Protein AF-A0A5E4D531-F1 (afdb_monomer)

Sequence (99 aa):
MCYLNAPPLLLFYRIILDGTGRIQIKNPTRKEQGIYECSVANHLGSDVESSSVLYAEAPVILSVERNITKPEHNHLSIVVGGIVEAALQANVTIRCPVK

InterPro domains:
  IPR013783 Immunoglobulin-like fold [G3DSA:2.60.40.10] (8-74)
  IPR036179 Immunoglobulin-like domain superfamily [SSF48726] (18-59)

pLDDT: mean 83.47, std 12.54, range [43.28, 96.44]

Secondary structure (DSSP, 8-state):
-EEE-SPSSS-TTTEEE-TTS-EEESS--GGG-EEEEEEEEETTEEEEEEEEE---PPPPB------EEETT-SEEEEESSS-EEE-TT-EEEEE--B-

Radius of gyration: 25.18 Å; Cα contacts (8 Å, |Δi|>4): 159; chains: 1; bounding box: 45×26×71 Å

Structure (mmCIF, N/CA/C/O backbone):
data_AF-A0A5E4D531-F1
#
_entry.id   AF-A0A5E4D531-F1
#
loop_
_atom_site.group_PDB
_atom_site.id
_atom_site.type_symbol
_atom_site.label_atom_id
_atom_site.label_alt_id
_atom_site.label_comp_id
_atom_site.label_asym_id
_atom_site.label_entity_id
_atom_site.label_seq_id
_atom_site.pdbx_PDB_ins_code
_atom_site.Cartn_x
_atom_site.Cartn_y
_atom_site.Cartn_z
_atom_site.occupancy
_atom_site.B_iso_or_equiv
_atom_site.auth_seq_id
_atom_site.auth_comp_id
_atom_site.auth_asym_id
_atom_site.auth_atom_id
_atom_site.pdbx_PDB_model_num
ATOM 1 N N . MET A 1 1 ? 12.257 2.309 -25.130 1.00 58.44 1 MET A N 1
ATOM 2 C CA . MET A 1 1 ? 11.600 1.076 -24.668 1.00 58.44 1 MET A CA 1
ATOM 3 C C . MET A 1 1 ? 11.849 0.927 -23.178 1.00 58.44 1 MET A C 1
ATOM 5 O O . MET A 1 1 ? 13.003 0.924 -22.773 1.00 58.44 1 MET A O 1
ATOM 9 N N . CYS A 1 2 ? 10.789 0.844 -22.371 1.00 58.94 2 CYS A N 1
ATOM 10 C CA . CYS A 1 2 ? 10.942 0.657 -20.931 1.00 58.94 2 CYS A CA 1
ATOM 11 C C . CYS A 1 2 ? 10.998 -0.833 -20.579 1.00 58.94 2 CYS A C 1
ATOM 13 O O . CYS A 1 2 ? 10.191 -1.612 -21.090 1.00 58.94 2 CYS A O 1
ATOM 15 N N . TYR A 1 3 ? 11.938 -1.229 -19.724 1.00 60.62 3 TYR A N 1
ATOM 16 C CA . TYR A 1 3 ? 12.102 -2.605 -19.265 1.00 60.62 3 TYR A CA 1
ATOM 17 C C . TYR A 1 3 ? 12.507 -2.642 -17.791 1.00 60.62 3 TYR A C 1
ATOM 19 O O . TYR A 1 3 ? 13.127 -1.740 -17.236 1.00 60.62 3 TYR A O 1
ATOM 27 N N . LEU A 1 4 ? 12.104 -3.710 -17.118 1.00 57.44 4 LEU A N 1
ATOM 28 C CA . LEU A 1 4 ? 12.414 -3.901 -15.714 1.00 57.44 4 LEU A CA 1
ATOM 29 C C . LEU A 1 4 ? 13.872 -4.368 -15.572 1.00 57.44 4 LEU A C 1
ATOM 31 O O . LEU A 1 4 ? 14.175 -5.504 -15.929 1.00 57.44 4 LEU A O 1
ATOM 35 N N . ASN A 1 5 ? 14.746 -3.538 -14.995 1.00 55.59 5 ASN A N 1
ATOM 36 C CA . ASN A 1 5 ? 16.075 -3.951 -14.519 1.00 55.59 5 ASN A CA 1
ATOM 37 C C . ASN A 1 5 ? 15.968 -4.705 -13.176 1.00 55.59 5 ASN A C 1
ATOM 39 O O . ASN A 1 5 ? 16.668 -4.411 -12.210 1.00 55.59 5 ASN A O 1
ATOM 43 N N . ALA A 1 6 ? 15.059 -5.681 -13.094 1.00 48.12 6 ALA A N 1
ATOM 44 C CA . ALA A 1 6 ? 15.018 -6.652 -12.002 1.00 48.12 6 ALA A CA 1
ATOM 45 C C . ALA A 1 6 ? 15.692 -7.954 -12.461 1.00 48.12 6 ALA A C 1
ATOM 47 O O . ALA A 1 6 ? 15.720 -8.229 -13.664 1.00 48.12 6 ALA A O 1
ATOM 48 N N . PRO A 1 7 ? 16.230 -8.771 -11.534 1.00 46.69 7 PRO A N 1
ATOM 49 C CA . PRO A 1 7 ? 16.916 -10.007 -11.885 1.00 46.69 7 PRO A CA 1
ATOM 50 C C . PRO A 1 7 ? 16.043 -10.867 -12.812 1.00 46.69 7 PRO A C 1
ATOM 52 O O . PRO A 1 7 ? 14.843 -11.020 -12.547 1.00 46.69 7 PRO A O 1
ATOM 55 N N . PRO A 1 8 ? 16.615 -11.439 -13.887 1.00 52.25 8 PRO A N 1
ATOM 56 C CA . PRO A 1 8 ? 15.852 -12.260 -14.813 1.00 52.25 8 PRO A CA 1
ATOM 57 C C . PRO A 1 8 ? 15.385 -13.476 -14.001 1.00 52.25 8 PRO A C 1
ATOM 59 O O . PRO A 1 8 ? 16.157 -14.054 -13.239 1.00 52.25 8 PRO A O 1
ATOM 62 N N . LEU A 1 9 ? 14.110 -13.863 -14.012 1.00 43.28 9 LEU A N 1
ATOM 63 C CA . LEU A 1 9 ? 13.710 -14.975 -14.880 1.00 43.28 9 LEU A CA 1
ATOM 64 C C . LEU A 1 9 ? 12.201 -15.317 -14.818 1.00 43.28 9 LEU A C 1
ATOM 66 O O . LEU A 1 9 ? 11.832 -16.387 -15.285 1.00 43.28 9 LEU A O 1
ATOM 70 N N . LEU A 1 10 ? 11.295 -14.493 -14.260 1.00 47.97 10 LEU A N 1
ATOM 71 C CA . LEU A 1 10 ? 9.895 -14.951 -14.057 1.00 47.97 10 LEU A CA 1
ATOM 72 C C . LEU A 1 10 ? 8.756 -13.930 -14.284 1.00 47.97 10 LEU A C 1
ATOM 74 O O . LEU A 1 10 ? 7.612 -14.257 -13.986 1.00 47.97 10 LEU A O 1
ATOM 78 N N . LEU A 1 11 ? 8.995 -12.716 -14.795 1.00 52.94 11 LEU A N 1
ATOM 79 C CA . LEU A 1 11 ? 8.051 -11.590 -14.605 1.00 52.94 11 LEU A CA 1
ATOM 80 C C . LEU A 1 11 ? 7.152 -11.205 -15.800 1.00 52.94 11 LEU A C 1
ATOM 82 O O . LEU A 1 11 ? 6.287 -10.339 -15.667 1.00 52.94 11 LEU A O 1
ATOM 86 N N . PHE A 1 12 ? 7.283 -11.859 -16.956 1.00 57.22 12 PHE A N 1
ATOM 87 C CA . PHE A 1 12 ? 6.628 -11.394 -18.191 1.00 57.22 12 PHE A CA 1
ATOM 88 C C . PHE A 1 12 ? 5.095 -11.525 -18.231 1.00 57.22 12 PHE A C 1
ATOM 90 O O . PHE A 1 12 ? 4.465 -10.893 -19.070 1.00 57.22 12 PHE A O 1
ATOM 97 N N . TYR A 1 13 ? 4.464 -12.302 -17.344 1.00 67.31 13 TYR A N 1
ATOM 98 C CA . TYR A 1 13 ? 3.005 -12.499 -17.389 1.00 67.31 13 TYR A CA 1
ATOM 99 C C . TYR A 1 13 ? 2.199 -11.463 -16.586 1.00 67.31 13 TYR A C 1
ATOM 101 O O . TYR A 1 13 ? 0.987 -11.362 -16.779 1.00 67.31 13 TYR A O 1
ATOM 109 N N . ARG A 1 14 ? 2.834 -10.690 -15.689 1.00 76.94 14 ARG A N 1
ATOM 110 C CA . ARG A 1 14 ? 2.152 -9.656 -14.877 1.00 76.94 14 ARG A CA 1
ATOM 111 C C . ARG A 1 14 ? 2.386 -8.231 -15.368 1.00 76.94 14 ARG A C 1
ATOM 113 O O . ARG A 1 14 ? 1.621 -7.347 -14.990 1.00 76.94 14 ARG A O 1
ATOM 120 N N . ILE A 1 15 ? 3.410 -8.006 -16.188 1.00 80.75 15 ILE A N 1
ATOM 121 C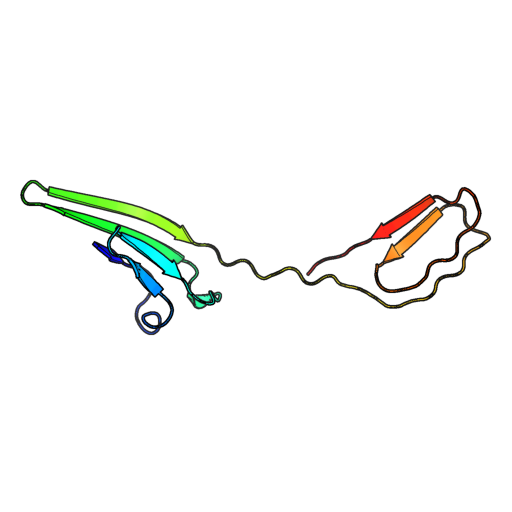 CA . ILE A 1 15 ? 3.838 -6.677 -16.633 1.00 80.75 15 ILE A CA 1
ATOM 122 C C . ILE A 1 15 ? 3.364 -6.449 -18.070 1.00 80.75 15 ILE A C 1
ATOM 124 O O . ILE A 1 15 ? 3.698 -7.217 -18.967 1.00 80.75 15 ILE A O 1
ATOM 128 N N . ILE A 1 16 ? 2.588 -5.390 -18.289 1.00 82.44 16 ILE A N 1
ATOM 129 C CA . ILE A 1 16 ? 2.094 -4.974 -19.605 1.00 82.44 16 ILE A CA 1
ATOM 130 C C . ILE A 1 16 ? 2.687 -3.605 -19.920 1.00 82.44 16 ILE A C 1
ATOM 132 O O . ILE A 1 16 ? 2.581 -2.694 -19.103 1.00 82.44 16 ILE A O 1
ATOM 136 N N . LEU A 1 17 ? 3.285 -3.462 -21.101 1.00 80.12 17 LEU A N 1
ATOM 137 C CA . LEU A 1 17 ? 3.692 -2.171 -21.647 1.00 80.12 17 LEU A CA 1
ATOM 138 C C . LEU A 1 17 ? 2.631 -1.724 -22.655 1.00 80.12 17 LEU A C 1
ATOM 140 O O . LEU A 1 17 ? 2.329 -2.468 -23.589 1.00 80.12 17 LEU A O 1
ATOM 144 N N . ASP A 1 18 ? 2.044 -0.545 -22.462 1.00 77.44 18 ASP A N 1
ATOM 145 C CA . ASP A 1 18 ? 1.110 0.012 -23.442 1.00 77.44 18 ASP A CA 1
ATOM 146 C C . ASP A 1 18 ? 1.830 0.779 -24.567 1.00 77.44 18 ASP A C 1
ATOM 148 O O . ASP A 1 18 ? 3.035 1.040 -24.515 1.00 77.44 18 ASP A O 1
ATOM 152 N N . GLY A 1 19 ? 1.076 1.159 -25.604 1.00 72.06 19 GLY A N 1
ATOM 153 C CA . GLY A 1 19 ? 1.603 1.899 -26.757 1.00 72.06 19 GLY A CA 1
ATOM 154 C 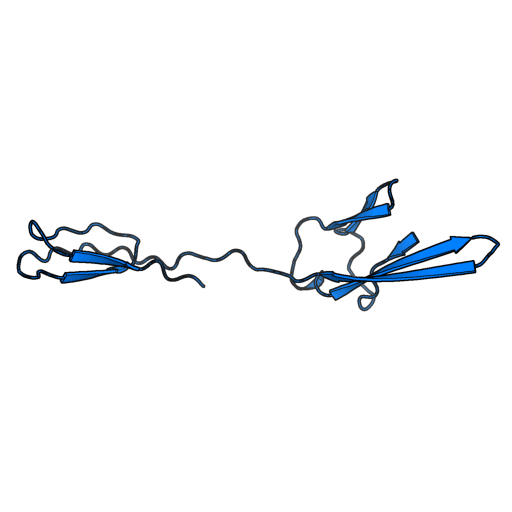C . GLY A 1 19 ? 2.094 3.319 -26.445 1.00 72.06 19 GLY A C 1
ATOM 155 O O . GLY A 1 19 ? 2.657 3.963 -27.324 1.00 72.06 19 GLY A O 1
ATOM 156 N N . THR A 1 20 ? 1.899 3.806 -25.216 1.00 78.94 20 THR A N 1
ATOM 157 C CA . THR A 1 20 ? 2.381 5.111 -24.739 1.00 78.94 20 THR A CA 1
ATOM 158 C C . THR A 1 20 ? 3.672 5.002 -23.924 1.00 78.94 20 THR A C 1
ATOM 160 O O . THR A 1 20 ? 4.214 6.016 -23.496 1.00 78.94 20 THR A O 1
ATOM 163 N N . GLY A 1 21 ? 4.194 3.784 -23.722 1.00 73.69 21 GLY A N 1
ATOM 164 C CA . GLY A 1 21 ? 5.378 3.537 -22.898 1.00 73.69 21 GLY A CA 1
ATOM 165 C C . GLY A 1 21 ? 5.070 3.411 -21.404 1.00 73.69 21 GLY A C 1
ATOM 166 O O . GLY A 1 21 ? 5.989 3.440 -20.587 1.00 73.69 21 GLY A O 1
ATOM 167 N N . ARG A 1 22 ? 3.798 3.247 -21.023 1.00 79.44 22 ARG A N 1
ATOM 168 C CA . ARG A 1 22 ? 3.394 3.059 -19.628 1.00 79.44 22 ARG A CA 1
ATOM 169 C C . ARG A 1 22 ? 3.464 1.587 -19.244 1.00 79.44 22 ARG A C 1
ATOM 171 O O . ARG A 1 22 ? 2.954 0.717 -19.948 1.00 79.44 22 ARG A O 1
ATOM 178 N N . ILE A 1 23 ? 4.041 1.326 -18.074 1.00 82.56 23 ILE A N 1
ATOM 179 C CA . ILE A 1 23 ? 4.089 -0.005 -17.469 1.00 82.56 23 ILE A CA 1
ATOM 180 C C . ILE A 1 23 ? 2.877 -0.195 -16.547 1.00 82.56 23 ILE A C 1
ATOM 182 O O . ILE A 1 23 ? 2.617 0.618 -15.659 1.00 82.56 23 ILE A O 1
ATOM 186 N N . GLN A 1 24 ? 2.151 -1.295 -16.731 1.00 86.38 24 GLN A N 1
ATOM 187 C CA . GLN A 1 24 ? 1.080 -1.750 -15.852 1.00 86.38 24 GLN A CA 1
ATOM 188 C C . GLN A 1 24 ? 1.448 -3.101 -15.232 1.00 86.38 24 GLN A C 1
ATOM 190 O O . GLN A 1 24 ? 1.659 -4.082 -15.941 1.00 86.38 24 GLN A O 1
ATOM 195 N N . ILE A 1 25 ? 1.461 -3.163 -13.900 1.00 86.69 25 ILE A N 1
ATOM 196 C CA . ILE A 1 25 ? 1.724 -4.385 -13.132 1.00 86.69 25 ILE A CA 1
ATOM 197 C C . ILE A 1 25 ? 0.386 -4.928 -12.612 1.00 86.69 25 ILE A C 1
ATOM 199 O O . ILE A 1 25 ? -0.277 -4.289 -11.794 1.00 86.69 25 ILE A O 1
ATOM 203 N N . LYS A 1 26 ? -0.044 -6.097 -13.093 1.00 87.81 26 LYS A N 1
ATOM 204 C CA . LYS A 1 26 ? -1.287 -6.760 -12.668 1.00 87.81 26 LYS A CA 1
ATOM 205 C C . LYS A 1 26 ? -1.035 -7.679 -11.479 1.00 87.81 26 LYS A C 1
ATOM 207 O O . LYS A 1 26 ? -0.145 -8.521 -11.531 1.00 87.81 26 LYS A O 1
ATOM 212 N N . ASN A 1 27 ? -1.875 -7.568 -10.447 1.00 87.56 27 ASN A N 1
ATOM 213 C CA . ASN A 1 27 ? -1.779 -8.354 -9.212 1.00 87.56 27 ASN A CA 1
ATOM 214 C C . ASN A 1 27 ? -0.346 -8.334 -8.636 1.00 87.56 27 ASN A C 1
ATOM 216 O O . ASN A 1 27 ? 0.293 -9.384 -8.586 1.00 87.56 27 ASN A O 1
ATOM 220 N N . PRO A 1 28 ? 0.207 -7.167 -8.267 1.00 87.00 28 PRO A N 1
ATOM 221 C CA . PRO A 1 28 ? 1.586 -7.083 -7.798 1.00 87.00 28 PRO A CA 1
ATOM 222 C C . PRO A 1 28 ? 1.802 -7.934 -6.541 1.00 87.00 28 PRO A C 1
ATOM 224 O O . PRO A 1 28 ? 0.927 -8.049 -5.682 1.00 87.00 28 PRO A O 1
ATOM 227 N N . THR A 1 29 ? 2.984 -8.524 -6.434 1.00 88.19 29 THR A N 1
ATOM 228 C CA . THR A 1 29 ? 3.499 -9.209 -5.248 1.00 88.19 29 THR A CA 1
ATOM 229 C C . TH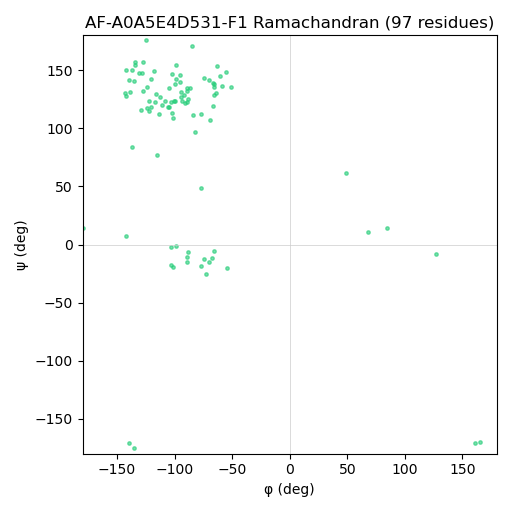R A 1 29 ? 4.848 -8.595 -4.868 1.00 88.19 29 THR A C 1
ATOM 231 O O . THR A 1 29 ? 5.403 -7.775 -5.601 1.00 88.19 29 THR A O 1
ATOM 234 N N . ARG A 1 30 ? 5.443 -9.038 -3.753 1.00 87.62 30 ARG A N 1
ATOM 235 C CA . ARG A 1 30 ? 6.815 -8.644 -3.378 1.00 87.62 30 ARG A CA 1
ATOM 236 C C . ARG A 1 30 ? 7.855 -8.921 -4.475 1.00 87.62 30 ARG A C 1
ATOM 238 O O . ARG A 1 30 ? 8.920 -8.322 -4.441 1.00 87.62 30 ARG A O 1
ATOM 245 N N . LYS A 1 31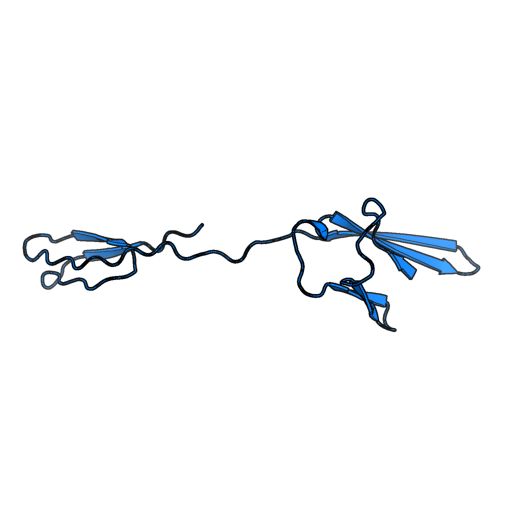 ? 7.567 -9.811 -5.435 1.00 84.56 31 LYS A N 1
ATOM 246 C CA . LYS A 1 31 ? 8.477 -10.150 -6.541 1.00 84.56 31 LYS A CA 1
ATOM 247 C C . LYS A 1 31 ? 8.596 -9.047 -7.592 1.00 84.56 31 LYS A C 1
ATOM 249 O O . LYS A 1 31 ? 9.601 -8.996 -8.287 1.00 84.56 31 LYS A O 1
ATOM 254 N N . GLU A 1 32 ? 7.582 -8.196 -7.718 1.00 85.12 32 GLU A N 1
ATOM 255 C CA . GLU A 1 32 ? 7.560 -7.087 -8.675 1.00 85.12 32 GLU A CA 1
ATOM 256 C C . GLU A 1 32 ? 8.173 -5.795 -8.100 1.00 85.12 32 GLU A C 1
ATOM 258 O O . GLU A 1 32 ? 8.327 -4.819 -8.834 1.00 85.12 32 GLU A O 1
ATOM 263 N N . GLN A 1 33 ? 8.525 -5.772 -6.808 1.00 87.12 33 GLN A N 1
ATOM 264 C CA . GL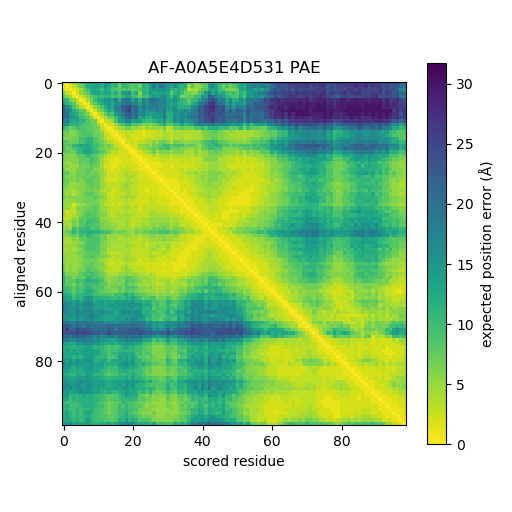N A 1 33 ? 9.261 -4.671 -6.185 1.00 87.12 33 GLN A CA 1
ATOM 265 C C . GLN A 1 33 ? 10.678 -4.578 -6.766 1.00 87.12 33 GLN A C 1
ATOM 267 O O . GLN A 1 33 ? 11.376 -5.586 -6.874 1.00 87.12 33 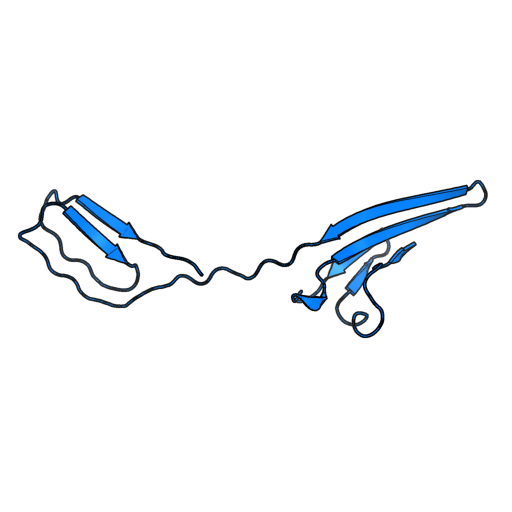GLN A O 1
ATOM 272 N N . GLY A 1 34 ? 11.131 -3.366 -7.082 1.00 86.44 34 GLY A N 1
ATOM 273 C CA . GLY A 1 34 ? 12.470 -3.145 -7.622 1.00 86.44 34 GLY A CA 1
ATOM 274 C C . GLY A 1 34 ? 12.620 -1.808 -8.337 1.00 86.44 34 GLY A C 1
ATOM 275 O O . GLY A 1 34 ? 11.734 -0.957 -8.286 1.00 86.44 34 GLY A O 1
ATOM 276 N N . ILE A 1 35 ? 13.757 -1.634 -9.007 1.00 86.06 35 ILE A N 1
ATOM 277 C CA . ILE A 1 35 ? 14.039 -0.458 -9.832 1.00 86.06 35 ILE A CA 1
ATOM 278 C C . ILE A 1 35 ? 13.636 -0.769 -11.274 1.00 86.06 35 ILE A C 1
ATOM 280 O O . ILE A 1 35 ? 14.101 -1.739 -11.871 1.00 86.06 35 ILE A O 1
ATOM 284 N N . TYR A 1 36 ? 12.757 0.060 -11.822 1.00 83.94 36 TYR A N 1
ATOM 285 C CA . TYR A 1 36 ? 12.297 0.005 -13.204 1.00 83.94 36 TYR A CA 1
ATOM 286 C C . TYR A 1 36 ? 13.057 1.053 -14.004 1.00 83.94 36 TYR A C 1
ATOM 288 O O . TYR A 1 36 ? 13.228 2.173 -13.527 1.00 83.94 36 TYR A O 1
ATOM 296 N N . GLU A 1 37 ? 13.489 0.703 -15.212 1.00 83.31 37 GLU A N 1
ATOM 297 C CA . GLU A 1 37 ? 14.259 1.596 -16.071 1.00 83.31 37 GLU A CA 1
ATOM 298 C C . GLU A 1 37 ? 13.531 1.824 -17.396 1.00 83.31 37 GLU A C 1
ATOM 300 O O . GLU A 1 37 ? 12.907 0.927 -17.972 1.00 83.31 37 GLU A O 1
ATOM 305 N N . CYS 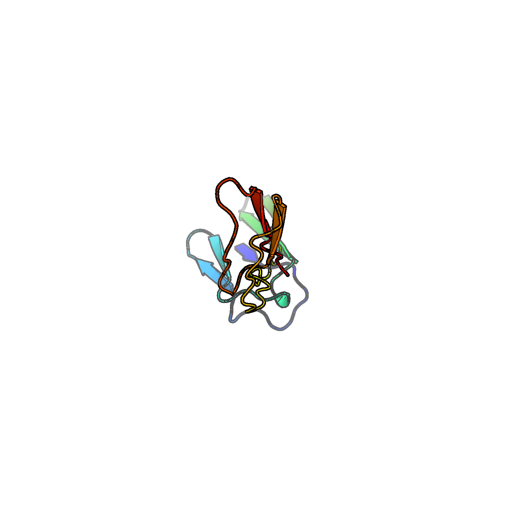A 1 38 ? 13.602 3.048 -17.902 1.00 83.56 38 CYS A N 1
ATOM 306 C CA . CYS A 1 38 ? 13.200 3.350 -19.255 1.00 83.56 38 CYS A CA 1
ATOM 307 C C . CYS A 1 38 ? 14.362 3.926 -20.046 1.00 83.56 38 CYS A C 1
ATOM 309 O O . CYS A 1 38 ? 14.857 5.000 -19.729 1.00 83.56 38 CYS A O 1
ATOM 311 N N . SER A 1 39 ? 14.757 3.217 -21.103 1.00 84.75 39 SER A N 1
ATOM 312 C CA . SER A 1 39 ? 15.768 3.686 -22.045 1.00 84.75 39 SER A CA 1
ATOM 313 C C . SER A 1 39 ? 15.113 4.131 -23.348 1.00 84.75 39 SER A C 1
ATOM 315 O O . SER A 1 39 ? 14.255 3.433 -23.894 1.00 84.75 39 SER A O 1
ATOM 317 N N . VAL A 1 40 ? 15.506 5.280 -23.885 1.00 85.12 40 VAL A N 1
ATOM 318 C CA . VAL A 1 40 ? 15.062 5.785 -25.190 1.00 85.12 40 VAL A CA 1
ATOM 319 C C . VAL A 1 40 ? 16.293 6.048 -26.043 1.00 85.12 40 VAL A C 1
ATOM 321 O O . VAL A 1 40 ? 17.260 6.621 -25.566 1.00 85.12 40 VAL A O 1
ATOM 324 N N . ALA A 1 41 ? 16.264 5.638 -27.310 1.00 89.12 41 ALA A N 1
ATOM 325 C CA . ALA A 1 41 ? 17.356 5.876 -28.244 1.00 89.12 41 ALA A CA 1
ATOM 326 C C . ALA A 1 41 ? 16.816 6.348 -29.596 1.00 89.12 41 ALA A C 1
ATOM 328 O O . ALA A 1 41 ? 15.790 5.859 -30.075 1.00 89.12 41 ALA A O 1
ATOM 329 N N . ASN A 1 42 ? 17.516 7.297 -30.208 1.00 88.56 42 ASN A N 1
ATOM 330 C CA . ASN A 1 42 ? 17.304 7.751 -31.576 1.00 88.56 42 ASN A CA 1
ATOM 331 C C . ASN A 1 42 ? 18.664 7.884 -32.296 1.00 88.56 42 ASN A C 1
ATOM 333 O O . ASN A 1 42 ? 19.706 7.527 -31.757 1.00 88.56 42 ASN A O 1
ATOM 337 N N . HIS A 1 43 ? 18.664 8.389 -33.530 1.00 95.75 43 HIS A N 1
ATOM 338 C CA . HIS A 1 43 ? 19.884 8.535 -34.336 1.00 95.75 43 HIS A CA 1
ATOM 339 C C . HIS A 1 43 ? 20.881 9.585 -33.804 1.00 95.75 43 HIS A C 1
ATOM 341 O O . HIS A 1 43 ? 22.006 9.643 -34.291 1.00 95.75 43 HIS A O 1
ATOM 347 N N . LEU A 1 44 ? 20.478 10.415 -32.837 1.00 96.44 44 LEU A N 1
ATOM 348 C CA . LEU A 1 44 ? 21.303 11.464 -32.231 1.00 96.44 44 LEU A CA 1
ATOM 349 C C . LEU A 1 44 ? 21.864 11.058 -30.863 1.00 96.44 44 LEU A C 1
ATOM 351 O O . LEU A 1 44 ? 22.834 11.659 -30.411 1.00 96.44 44 LEU A O 1
ATOM 355 N N . GLY A 1 45 ? 21.274 10.062 -30.198 1.00 94.44 45 GLY A N 1
ATOM 356 C CA . GLY A 1 45 ? 21.733 9.614 -28.889 1.00 94.44 45 GLY A CA 1
ATOM 357 C C . GLY A 1 45 ? 20.737 8.733 -28.145 1.00 94.44 45 GLY A C 1
ATOM 358 O O . GLY A 1 45 ? 19.726 8.285 -28.691 1.00 94.44 45 GLY A O 1
ATOM 359 N N . SER A 1 46 ? 21.044 8.494 -26.874 1.00 92.88 46 SER A N 1
ATOM 360 C CA . SER A 1 46 ? 20.232 7.698 -25.960 1.00 92.88 46 SER A CA 1
ATOM 361 C C . SER A 1 46 ? 20.128 8.360 -24.597 1.00 92.88 46 SER A C 1
ATOM 363 O O . SER A 1 46 ? 21.074 9.010 -24.158 1.00 92.88 46 SER A O 1
ATOM 365 N N . ASP A 1 47 ? 19.015 8.119 -23.924 1.00 92.00 47 ASP A N 1
ATOM 366 C CA . ASP A 1 47 ? 18.755 8.560 -22.562 1.00 92.00 47 ASP A CA 1
ATOM 367 C C . ASP A 1 47 ? 18.153 7.418 -21.734 1.00 92.00 47 ASP A C 1
ATOM 369 O O . ASP A 1 47 ? 17.562 6.481 -22.291 1.00 92.00 47 ASP A O 1
ATOM 373 N N . VAL A 1 48 ? 18.347 7.469 -20.417 1.00 89.94 48 VAL A N 1
ATOM 374 C CA . VAL A 1 48 ? 17.930 6.428 -19.473 1.00 89.94 48 VAL A CA 1
ATOM 375 C C . VAL A 1 48 ? 17.433 7.059 -18.180 1.00 89.94 48 VAL A C 1
ATOM 377 O O . VAL A 1 48 ? 18.155 7.811 -17.537 1.00 89.94 48 VAL A O 1
ATOM 380 N N . GLU A 1 49 ? 16.236 6.664 -17.755 1.00 90.00 49 GLU A N 1
ATOM 381 C CA . GLU A 1 49 ? 15.634 7.104 -16.496 1.00 90.00 49 GLU A CA 1
ATOM 382 C C . GLU A 1 49 ? 15.161 5.931 -15.646 1.00 90.00 49 GLU A C 1
ATOM 384 O O . GLU A 1 49 ? 14.728 4.902 -16.170 1.00 90.00 49 GLU A O 1
ATOM 389 N N . SER A 1 50 ? 15.218 6.082 -14.320 1.00 89.25 50 SER A N 1
ATOM 390 C CA . SER A 1 50 ? 14.889 5.000 -13.385 1.00 89.25 50 SER A CA 1
ATOM 391 C C . SER A 1 50 ? 13.914 5.423 -12.288 1.00 89.25 50 SER A C 1
ATOM 393 O O . SER A 1 50 ? 13.897 6.564 -11.832 1.00 89.25 50 SER A O 1
ATOM 395 N N . SER A 1 51 ? 13.076 4.483 -11.849 1.00 88.25 51 SER A N 1
ATOM 396 C CA . SER A 1 51 ? 12.097 4.699 -10.784 1.00 88.25 51 SER A CA 1
ATOM 397 C C . SER A 1 51 ? 12.002 3.493 -9.854 1.00 88.25 51 SER A C 1
ATOM 399 O O . SER A 1 51 ? 12.063 2.344 -10.292 1.00 88.25 51 SER A O 1
ATOM 401 N N . SER A 1 52 ? 11.838 3.754 -8.557 1.00 90.12 52 SER A N 1
ATOM 402 C CA . SER A 1 52 ? 11.664 2.712 -7.545 1.00 90.12 52 SER A CA 1
ATOM 403 C C . SER A 1 52 ? 10.190 2.352 -7.391 1.00 90.12 52 SER A C 1
ATOM 405 O O . SER A 1 52 ? 9.353 3.208 -7.100 1.00 90.12 52 SER A O 1
ATOM 407 N N . VAL A 1 53 ? 9.876 1.068 -7.544 1.00 88.88 53 VAL A N 1
ATOM 408 C CA . VAL A 1 53 ? 8.551 0.506 -7.284 1.00 88.88 53 VAL A CA 1
ATOM 409 C C . VAL A 1 53 ? 8.606 -0.263 -5.976 1.00 88.88 53 VAL A C 1
ATOM 411 O O . VAL A 1 53 ? 9.331 -1.250 -5.864 1.00 88.88 53 VAL A O 1
ATOM 414 N N . LEU A 1 54 ? 7.815 0.180 -5.000 1.00 91.56 54 LEU A N 1
ATOM 415 C CA . LEU A 1 54 ? 7.680 -0.448 -3.687 1.00 91.56 54 LEU A CA 1
ATOM 416 C C . LEU A 1 54 ? 6.424 -1.317 -3.638 1.00 91.56 54 LEU A C 1
ATOM 418 O O . LEU A 1 54 ? 5.378 -0.939 -4.167 1.00 91.56 54 LEU A O 1
ATOM 422 N N . TYR A 1 55 ? 6.511 -2.463 -2.965 1.00 90.94 55 TYR A N 1
ATOM 423 C CA . TYR A 1 55 ? 5.340 -3.277 -2.669 1.00 90.94 55 TYR A CA 1
ATOM 424 C C . TYR A 1 55 ? 4.792 -2.940 -1.282 1.00 90.94 55 TYR A C 1
ATOM 426 O O . TYR A 1 55 ? 5.515 -3.005 -0.287 1.00 90.94 55 TYR A O 1
ATOM 434 N N . ALA A 1 56 ? 3.500 -2.628 -1.220 1.00 91.06 56 ALA A N 1
ATOM 435 C CA . ALA A 1 56 ? 2.767 -2.447 0.023 1.00 91.06 56 ALA A CA 1
ATOM 436 C C . ALA A 1 56 ? 1.741 -3.574 0.176 1.00 91.06 56 ALA A C 1
ATOM 438 O O . ALA A 1 56 ? 0.932 -3.817 -0.722 1.00 91.06 56 ALA A O 1
ATOM 439 N N . GLU A 1 57 ? 1.776 -4.255 1.318 1.00 90.12 57 GLU A N 1
ATOM 440 C CA . GLU A 1 57 ? 0.703 -5.169 1.704 1.00 90.12 57 GLU A CA 1
ATOM 441 C C . GLU A 1 57 ? -0.512 -4.358 2.153 1.00 90.12 57 GLU A C 1
ATOM 443 O O . GLU A 1 57 ? -0.375 -3.297 2.766 1.00 90.12 57 GLU A O 1
ATOM 448 N N . ALA A 1 58 ? -1.709 -4.847 1.828 1.00 88.88 58 ALA A N 1
ATOM 449 C CA . ALA A 1 58 ? -2.929 -4.243 2.338 1.00 88.88 58 ALA A CA 1
ATOM 450 C C . ALA A 1 58 ? -2.973 -4.434 3.865 1.00 88.88 58 ALA A C 1
ATOM 452 O O . ALA A 1 58 ? -2.809 -5.569 4.321 1.00 88.88 58 ALA A O 1
ATOM 453 N N . PRO A 1 59 ? -3.197 -3.366 4.651 1.00 90.50 59 PRO A N 1
ATOM 454 C CA . PRO A 1 59 ? -3.227 -3.482 6.098 1.00 90.50 59 PRO A CA 1
ATOM 455 C C . PRO A 1 59 ? -4.418 -4.334 6.530 1.00 90.50 59 PRO A C 1
ATOM 457 O O . PRO A 1 59 ? -5.531 -4.176 6.020 1.00 90.50 59 PRO A O 1
ATOM 460 N N . VAL A 1 60 ? -4.199 -5.210 7.505 1.00 92.50 60 VAL A N 1
ATOM 461 C CA . VAL A 1 60 ? -5.276 -5.995 8.114 1.00 92.50 60 VAL A CA 1
ATOM 462 C C . VAL A 1 60 ? -5.652 -5.354 9.441 1.00 92.50 60 VAL A C 1
ATOM 464 O O . VAL A 1 60 ? -4.809 -5.195 10.325 1.00 92.50 60 VAL A O 1
ATOM 467 N N . ILE A 1 61 ? -6.930 -4.993 9.594 1.00 91.50 61 ILE A N 1
ATOM 468 C CA . ILE A 1 61 ? -7.458 -4.518 10.875 1.00 91.50 61 ILE A CA 1
ATOM 469 C C . ILE A 1 61 ? -7.430 -5.686 11.859 1.00 91.50 61 ILE A C 1
ATOM 471 O O . ILE A 1 61 ? -8.087 -6.708 11.657 1.00 91.50 61 ILE A O 1
ATOM 475 N N . LEU A 1 62 ? -6.678 -5.526 12.943 1.00 91.81 62 LEU A N 1
ATOM 476 C CA . LEU A 1 62 ? -6.653 -6.476 14.041 1.00 91.81 62 LEU A CA 1
ATOM 477 C C . LEU A 1 62 ? -7.854 -6.190 14.949 1.00 91.81 62 LEU A C 1
ATOM 479 O O . LEU A 1 62 ? -7.814 -5.304 15.802 1.00 91.81 62 LEU A O 1
ATOM 483 N N . SER A 1 63 ? -8.936 -6.938 14.751 1.00 91.50 63 SER A N 1
ATOM 484 C CA . SER A 1 63 ? -10.134 -6.868 15.588 1.00 91.50 63 SER A CA 1
ATOM 485 C C . SER A 1 63 ? -10.205 -8.034 16.564 1.00 91.50 63 SER A C 1
ATOM 487 O O . SER A 1 63 ? -9.821 -9.156 16.234 1.00 91.50 63 SER A O 1
ATOM 489 N N . VAL A 1 64 ? -10.760 -7.789 17.749 1.00 87.50 64 VAL A N 1
ATOM 490 C CA . VAL A 1 64 ? -11.105 -8.852 18.695 1.00 87.50 64 VAL A CA 1
ATOM 491 C C . VAL A 1 64 ? -12.546 -8.646 19.123 1.00 87.50 64 VAL A C 1
ATOM 493 O O . VAL A 1 64 ? -12.869 -7.646 19.760 1.00 87.50 64 VAL A O 1
ATOM 496 N N . GLU A 1 65 ? -13.407 -9.601 18.787 1.00 88.44 65 GLU A N 1
ATOM 497 C CA . GLU A 1 65 ? -14.798 -9.581 19.222 1.00 88.44 65 GLU A CA 1
ATOM 498 C C . GLU A 1 65 ? -14.869 -9.829 20.730 1.00 88.44 65 GLU A C 1
ATOM 500 O O . GLU A 1 65 ? -14.573 -10.916 21.230 1.00 88.44 65 GLU A O 1
ATOM 505 N N . ARG A 1 66 ? -15.174 -8.766 21.478 1.00 86.38 66 ARG A N 1
ATOM 506 C CA . ARG A 1 66 ? -15.360 -8.791 22.931 1.00 86.38 66 ARG A CA 1
ATOM 507 C C . ARG A 1 66 ? -16.482 -7.845 23.309 1.00 86.38 66 ARG A C 1
ATOM 509 O O . ARG A 1 66 ? -16.441 -6.674 22.943 1.00 86.38 66 ARG A O 1
ATOM 516 N N . ASN A 1 67 ? -17.418 -8.343 24.106 1.00 88.75 67 ASN A N 1
ATOM 517 C CA . ASN A 1 67 ? -18.460 -7.517 24.699 1.00 88.75 67 ASN A CA 1
ATOM 518 C C . ASN A 1 67 ? -17.957 -6.970 26.032 1.00 88.75 67 ASN A C 1
ATOM 520 O O . ASN A 1 67 ? -17.530 -7.730 26.904 1.00 88.75 67 ASN A O 1
ATOM 524 N N . ILE A 1 68 ? -17.945 -5.646 26.160 1.00 85.88 68 ILE A N 1
ATOM 525 C CA . ILE A 1 68 ? -17.421 -4.953 27.336 1.00 85.88 68 ILE A CA 1
ATOM 526 C C . ILE A 1 68 ? -18.530 -4.090 27.918 1.00 85.88 68 ILE A C 1
ATOM 528 O O . ILE A 1 68 ? -18.915 -3.095 27.313 1.00 85.88 68 ILE A O 1
ATOM 532 N N . THR A 1 69 ? -18.958 -4.435 29.130 1.00 88.25 69 THR A N 1
ATOM 533 C CA . THR A 1 69 ? -19.890 -3.635 29.927 1.00 88.25 69 THR A CA 1
ATOM 534 C C . THR A 1 69 ? -19.151 -3.111 31.149 1.00 88.25 69 THR A C 1
ATOM 536 O O . THR A 1 69 ? -18.705 -3.884 31.999 1.00 88.25 69 THR A O 1
ATOM 539 N N . LYS A 1 70 ? -18.947 -1.792 31.219 1.00 81.19 70 LYS A N 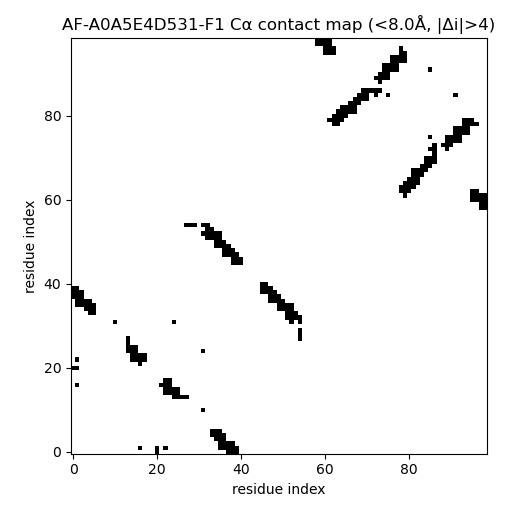1
ATOM 540 C CA . LYS A 1 70 ? -18.220 -1.141 32.321 1.00 81.19 70 LYS A CA 1
ATOM 541 C C . LYS A 1 70 ? -18.933 0.144 32.763 1.00 81.19 70 LYS A C 1
ATOM 543 O O . LYS A 1 70 ? -18.539 1.231 32.343 1.00 81.19 70 LYS A O 1
ATOM 548 N N . PRO A 1 71 ? -19.949 0.030 33.635 1.00 75.94 71 PRO A N 1
ATOM 549 C CA . PRO A 1 71 ? -20.742 1.172 34.096 1.00 75.94 71 PRO A CA 1
ATOM 550 C C . PRO A 1 71 ? -20.023 2.036 35.149 1.00 75.94 71 PRO A C 1
ATOM 552 O O . PRO A 1 71 ? -20.388 3.183 35.348 1.00 75.94 71 PRO A O 1
ATOM 555 N N . GLU A 1 72 ? -18.986 1.511 35.806 1.00 78.81 72 GLU A N 1
ATOM 556 C CA . GLU A 1 72 ? -18.269 2.196 36.900 1.00 78.81 72 GLU A CA 1
ATOM 557 C C . GLU A 1 72 ? -17.097 3.080 36.417 1.00 78.81 72 GLU A C 1
ATOM 559 O O . GLU A 1 72 ? -16.483 3.793 37.204 1.00 78.81 72 GLU A O 1
ATOM 564 N N . HIS A 1 73 ? -16.704 2.990 35.140 1.00 76.12 73 HIS A N 1
ATOM 565 C CA . HIS A 1 73 ? -15.459 3.597 34.650 1.00 76.12 73 HIS A CA 1
ATOM 566 C C . HIS A 1 73 ? -15.721 4.811 33.753 1.00 76.12 73 HIS A C 1
ATOM 568 O O . HIS A 1 73 ? -16.311 4.681 32.683 1.00 76.12 73 HIS A O 1
ATOM 574 N N . ASN A 1 74 ? -15.156 5.966 34.124 1.00 83.25 74 ASN A N 1
ATOM 575 C CA . ASN A 1 74 ? -15.237 7.200 33.328 1.00 83.25 74 ASN A CA 1
ATOM 576 C C . ASN A 1 74 ? -14.340 7.199 32.078 1.00 83.25 74 ASN A C 1
ATOM 578 O O . ASN A 1 74 ? -14.486 8.076 31.231 1.00 83.25 74 ASN A O 1
ATOM 582 N N . HIS A 1 75 ? -13.400 6.257 31.945 1.00 90.00 75 HIS A N 1
ATOM 583 C CA . HIS A 1 75 ? -12.557 6.136 30.754 1.00 90.00 75 HIS A CA 1
ATOM 584 C C . HIS A 1 75 ? -12.360 4.674 30.339 1.00 90.00 75 HIS A C 1
ATOM 586 O O . HIS A 1 75 ? -11.983 3.822 31.147 1.00 90.00 75 HIS A O 1
ATOM 592 N N . LEU A 1 76 ? -12.568 4.392 29.053 1.00 90.62 76 LEU A N 1
ATOM 593 C CA . LEU A 1 76 ? -12.513 3.061 28.454 1.00 90.62 76 LEU A CA 1
ATOM 594 C C . LEU A 1 76 ? -11.570 3.082 27.254 1.00 90.62 76 LEU A C 1
ATOM 596 O O . LEU A 1 76 ? -11.686 3.949 26.400 1.00 90.62 76 LEU A O 1
ATOM 600 N N . SER A 1 77 ? -10.652 2.118 27.155 1.00 91.94 77 SER A N 1
ATOM 601 C CA . SER A 1 77 ? -9.858 1.908 25.940 1.00 91.94 77 SER A CA 1
ATOM 602 C C . SER A 1 77 ? -10.037 0.478 25.452 1.00 91.94 77 SER A C 1
ATOM 604 O O . SER A 1 77 ? -9.723 -0.463 26.181 1.00 91.94 77 SER A O 1
ATOM 606 N N . ILE A 1 78 ? -10.590 0.318 24.252 1.00 92.12 78 ILE A N 1
ATOM 607 C CA . ILE A 1 78 ? -11.049 -0.970 23.713 1.00 92.12 78 ILE A CA 1
ATOM 608 C C . ILE A 1 78 ? -10.586 -1.146 22.267 1.00 92.12 78 ILE A C 1
ATOM 610 O O . ILE A 1 78 ? -10.290 -0.163 21.598 1.00 92.12 78 ILE A O 1
ATOM 614 N N . VAL A 1 79 ? -10.489 -2.387 21.791 1.00 93.81 79 VAL A N 1
ATOM 615 C CA . VAL A 1 79 ? -10.143 -2.706 20.393 1.00 93.81 79 VAL A CA 1
ATOM 616 C C . VAL A 1 79 ? -11.428 -2.924 19.594 1.00 93.81 79 VAL A C 1
ATOM 618 O O . VAL A 1 79 ? -12.409 -3.420 20.142 1.00 93.81 79 VAL A O 1
ATOM 621 N N . VAL A 1 80 ? -11.427 -2.544 18.314 1.00 93.56 80 VAL A 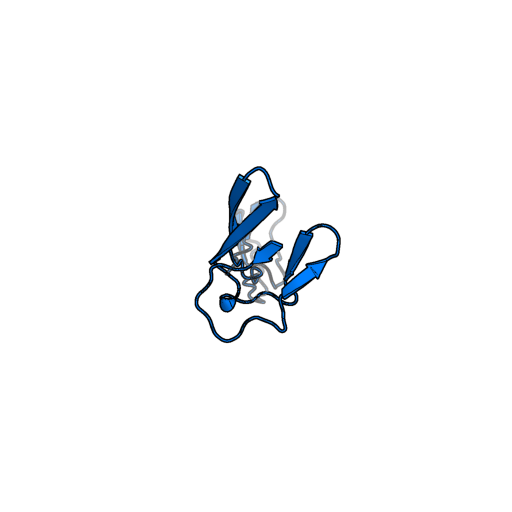N 1
ATOM 622 C CA . VAL A 1 80 ? -12.549 -2.787 17.390 1.00 93.56 80 VAL A CA 1
ATOM 623 C C . VAL A 1 80 ? -12.938 -4.270 17.314 1.00 93.56 80 VAL A C 1
ATOM 625 O O . VAL A 1 80 ? -12.081 -5.151 17.405 1.00 93.56 80 VAL A O 1
ATOM 628 N N . GLY A 1 81 ? -14.226 -4.541 17.087 1.00 90.94 81 GLY A N 1
ATOM 629 C CA . GLY A 1 81 ? -14.730 -5.885 16.780 1.00 90.94 81 GLY A CA 1
ATOM 630 C C . GLY A 1 81 ? -15.879 -6.390 17.651 1.00 90.94 81 GLY A C 1
ATOM 631 O O . GLY A 1 81 ? -16.421 -7.434 17.326 1.00 90.94 81 GLY A O 1
ATOM 632 N N . GLY A 1 82 ? -16.262 -5.696 18.726 1.00 89.12 82 GLY A N 1
ATOM 633 C CA . GLY A 1 82 ? -17.366 -6.111 19.603 1.00 89.12 82 GLY A CA 1
ATOM 634 C C . GLY A 1 82 ? -18.255 -4.954 20.059 1.00 89.12 82 GLY A C 1
ATOM 635 O O . GLY A 1 82 ? -18.130 -3.831 19.564 1.00 89.12 82 GLY A O 1
ATOM 636 N N . ILE A 1 83 ? -19.152 -5.234 21.008 1.00 90.88 83 ILE A N 1
ATOM 637 C CA . ILE A 1 83 ? -20.104 -4.259 21.560 1.00 90.88 83 ILE A CA 1
ATOM 638 C C . ILE A 1 83 ? -19.540 -3.633 22.842 1.00 90.88 83 ILE A C 1
ATOM 640 O O . ILE A 1 83 ? -18.954 -4.318 23.684 1.00 90.88 83 ILE A O 1
ATOM 644 N N . VAL A 1 84 ? -19.740 -2.322 23.004 1.00 91.31 84 VAL A N 1
ATOM 645 C CA . VAL A 1 84 ? -19.306 -1.573 24.190 1.00 91.31 84 VAL A CA 1
ATOM 646 C C . VAL A 1 84 ? -20.493 -0.886 24.842 1.00 91.31 84 VAL A C 1
ATOM 648 O O . VAL A 1 84 ? -21.155 -0.055 24.227 1.00 91.31 84 VAL A O 1
ATOM 651 N N . GLU A 1 85 ? -20.690 -1.189 26.118 1.00 92.38 85 GLU A N 1
ATOM 652 C CA . GLU A 1 85 ? -21.629 -0.512 27.000 1.00 92.38 85 GLU A CA 1
ATOM 653 C C . GLU A 1 85 ? -20.843 0.278 28.053 1.00 92.38 85 GLU A C 1
ATOM 655 O O . GLU A 1 85 ? -20.049 -0.273 28.827 1.00 92.38 85 GLU A O 1
ATOM 660 N N . ALA A 1 86 ? -21.054 1.592 28.062 1.00 91.00 86 ALA A N 1
ATOM 661 C CA . ALA A 1 86 ? -20.327 2.548 28.886 1.00 91.00 86 ALA A CA 1
ATOM 662 C C . ALA A 1 86 ? -21.289 3.431 29.688 1.00 91.00 86 ALA A C 1
ATOM 664 O O . ALA A 1 86 ? -22.440 3.628 29.296 1.00 91.00 86 ALA A O 1
ATOM 665 N N . ALA A 1 87 ? -20.800 3.989 30.795 1.00 91.50 87 ALA A N 1
ATOM 666 C CA . ALA A 1 87 ? -21.538 4.980 31.569 1.00 91.50 87 ALA A CA 1
ATOM 667 C C . ALA A 1 87 ? -21.798 6.263 30.759 1.00 91.50 87 ALA A C 1
ATOM 669 O O . ALA A 1 87 ? -21.023 6.625 29.868 1.00 91.50 87 ALA A O 1
ATOM 670 N N . LEU A 1 88 ? -22.863 6.992 31.105 1.00 90.19 88 LEU A N 1
ATOM 671 C CA . LEU A 1 88 ? -23.113 8.318 30.538 1.00 90.19 88 LEU A CA 1
ATOM 672 C C . LEU A 1 88 ? -21.922 9.241 30.858 1.00 90.19 88 LEU A C 1
ATOM 674 O O . LEU A 1 88 ? -21.433 9.236 31.983 1.00 90.19 88 LEU A O 1
ATOM 678 N N . GLN A 1 89 ? -21.470 10.028 29.875 1.00 90.56 89 GLN A N 1
ATOM 679 C CA . GLN A 1 89 ? -20.287 10.908 29.966 1.00 90.56 89 GLN A CA 1
ATOM 680 C C . GLN A 1 89 ? -18.925 10.190 30.076 1.00 90.56 89 GLN A C 1
ATOM 682 O O . GLN A 1 89 ? -17.912 10.849 30.311 1.00 90.56 89 GLN A O 1
ATOM 687 N N . ALA A 1 90 ? -18.855 8.872 29.868 1.00 92.62 90 ALA A N 1
ATOM 688 C CA . ALA A 1 90 ? -17.573 8.177 29.802 1.00 92.62 90 ALA A CA 1
ATOM 689 C C . ALA A 1 90 ? -16.781 8.537 28.528 1.00 92.62 90 ALA A C 1
ATOM 691 O O . ALA A 1 90 ? -17.324 8.612 27.426 1.00 92.62 90 ALA A O 1
ATOM 692 N N . ASN A 1 91 ? -15.462 8.675 28.668 1.00 93.62 91 ASN A N 1
ATOM 693 C CA . ASN A 1 91 ? -14.526 8.849 27.563 1.00 93.62 91 ASN A CA 1
ATOM 694 C C . ASN A 1 91 ? -14.139 7.485 26.979 1.00 93.62 91 ASN A C 1
ATOM 696 O O . ASN A 1 91 ? -13.436 6.703 27.622 1.00 93.62 91 ASN A O 1
ATOM 700 N N . VAL A 1 92 ? -14.565 7.202 25.749 1.00 92.88 92 VAL A N 1
ATOM 701 C CA . VAL A 1 92 ? -14.278 5.929 25.072 1.00 92.88 92 VAL A CA 1
ATOM 702 C C . VAL A 1 92 ? -13.217 6.125 23.990 1.00 92.88 92 VAL A C 1
ATOM 704 O O . VAL A 1 92 ? -13.427 6.829 23.009 1.00 92.88 92 VAL A O 1
ATOM 707 N N . THR A 1 93 ? -12.080 5.452 24.146 1.00 94.19 93 THR A N 1
ATOM 708 C CA . THR A 1 93 ? -11.002 5.370 23.157 1.00 94.19 93 THR A CA 1
ATOM 709 C C . THR A 1 93 ? -11.065 4.029 22.431 1.00 94.19 93 THR A C 1
ATOM 711 O O . THR A 1 93 ? -10.706 2.990 22.990 1.00 94.19 93 THR A O 1
ATOM 714 N N . ILE A 1 94 ? -11.462 4.045 21.162 1.00 93.44 94 ILE A N 1
ATOM 715 C CA . ILE A 1 94 ? -11.467 2.856 20.303 1.00 93.44 94 ILE A CA 1
ATOM 716 C C . ILE A 1 94 ? -10.123 2.765 19.575 1.00 93.44 94 ILE A C 1
ATOM 718 O O . ILE A 1 94 ? -9.723 3.676 18.854 1.00 93.44 94 ILE A O 1
ATOM 722 N N . ARG A 1 95 ? -9.411 1.656 19.764 1.00 94.06 95 ARG A N 1
ATOM 723 C CA . ARG A 1 95 ? -8.153 1.341 19.090 1.00 94.06 95 ARG A CA 1
ATOM 724 C C . ARG A 1 95 ? -8.439 0.497 17.855 1.00 94.06 95 ARG A C 1
ATOM 726 O O . ARG A 1 95 ? -9.109 -0.530 17.943 1.00 94.06 95 ARG A O 1
ATOM 733 N N . CYS A 1 96 ? -7.858 0.904 16.733 1.00 93.12 96 CYS A N 1
ATOM 734 C CA . CYS A 1 96 ? -7.849 0.144 15.488 1.00 93.12 96 CYS A CA 1
ATOM 735 C C . CYS A 1 96 ? -6.399 -0.254 15.166 1.00 93.12 96 CYS A C 1
ATOM 737 O O . CYS A 1 96 ? -5.731 0.432 14.392 1.00 93.12 96 CYS A O 1
ATOM 739 N N . PRO A 1 97 ? -5.848 -1.276 15.848 1.00 93.44 97 PRO A N 1
ATOM 740 C CA . PRO A 1 97 ? -4.513 -1.753 15.533 1.00 93.44 97 PRO A CA 1
ATOM 741 C C . PRO A 1 97 ? -4.508 -2.385 14.137 1.00 93.44 97 PRO A C 1
ATOM 743 O O . PRO A 1 97 ? -5.435 -3.102 13.766 1.00 93.44 97 PRO A O 1
ATOM 746 N N . VAL A 1 98 ? -3.455 -2.114 13.371 1.00 92.69 98 VAL A N 1
ATOM 747 C CA . VAL A 1 98 ? -3.246 -2.653 12.021 1.00 92.69 98 VAL A CA 1
ATOM 748 C C . VAL A 1 98 ? -1.975 -3.497 11.990 1.00 92.69 98 VAL A C 1
ATOM 750 O O . VAL A 1 98 ? -1.042 -3.228 12.752 1.00 92.69 98 VAL A O 1
ATOM 753 N N . LYS A 1 99 ? -1.956 -4.517 11.130 1.00 84.12 99 LYS A N 1
ATOM 754 C CA . LYS A 1 99 ? -0.769 -5.305 10.781 1.00 84.12 99 LYS A CA 1
ATOM 755 C C . LYS A 1 99 ? -0.458 -5.163 9.300 1.00 84.12 99 LYS A C 1
ATOM 757 O O . LYS A 1 99 ? -1.435 -5.126 8.516 1.00 84.12 99 LYS A O 1
#

Organism: Marmota monax (NCBI:txid9995)

Mean predicted aligned error: 9.12 Å

Nearest PDB structures (foldseek):
  8a0y-assembly1_A  TM=6.675E-01  e=4.591E-02  Mus musculus
  5i99-assembly1_A  TM=7.578E-01  e=1.045E-01  Mus musculus
  6s9f-assembly2_B  TM=6.810E-01  e=1.628E-01  Drosophila melanogaster
  8k53-assembly1_B  TM=6.649E-01  e=1.347E-01  Homo sapiens
  7ok5-assembly1_A  TM=6.955E-01  e=2.381E-01  Mus musculus

Solvent-accessible surface area (backbone atoms only — not comparable to full-atom values): 6291 Å² total; per-residue (Å²): 95,65,51,68,71,51,85,89,85,81,64,76,89,38,54,45,73,49,100,84,68,48,79,44,72,55,85,76,47,78,83,71,39,42,48,36,34,37,40,46,75,60,101,88,48,71,51,77,50,76,46,80,43,80,66,78,79,81,71,43,77,55,60,51,74,48,78,44,78,40,70,88,43,61,64,45,79,46,58,42,64,51,53,80,46,67,29,89,92,39,48,75,46,79,40,78,50,69,88

Foldseek 3Di:
DKDAPDDDDDQVPQWDQDPVRDIGGHPDDQSPFDKIKDKDDDPVGIDMDIDGDDDDDDKDFDADADEEADAPALEEEEEPDYHYHYHPNRHYHYDGDID